Protein AF-A0A820B040-F1 (afdb_monomer)

Foldseek 3Di:
DDDDPDPQPDDPPRNVAGVLRVVLVVLLVVQDDDDDPVVQVCCVVPPPDDRSVCVSLLVLQQDVSSCVRVVNDDPGDSHHVDHDDDD

Solvent-accessible surface area (backbone atoms only — not comparable to full-atom values): 5507 Å² total; per-residue (Å²): 134,86,83,71,89,67,86,79,76,62,54,86,99,48,64,90,51,53,72,71,46,45,51,54,52,51,58,46,56,77,34,70,79,87,76,53,71,72,55,49,53,50,38,74,74,70,46,96,61,74,58,42,65,55,52,44,51,57,54,48,21,38,34,71,66,50,27,65,66,71,68,43,53,76,58,34,89,66,29,42,76,78,57,73,79,91,126

pLDDT: mean 91.06, std 12.54, range [37.94, 97.75]

Radius of gyration: 16.07 Å; Cα contacts (8 Å, |Δi|>4): 58; chains: 1; bounding box: 34×30×41 Å

Organism: NCBI:txid433720

Secondary structure (DSSP, 8-state):
---------PPTT-TTS-HHHHHHHHHHHHT-----HHHHHHHHHH-SS--HHHHHHHHHHT-HHHHHHHTPPTTSTT--SS-----

Structure (mmCIF, N/CA/C/O backbone):
data_AF-A0A820B040-F1
#
_entry.id   AF-A0A820B040-F1
#
loop_
_atom_site.group_PDB
_atom_site.id
_atom_site.type_symbol
_atom_site.label_atom_id
_atom_site.label_alt_id
_atom_site.label_comp_id
_atom_site.label_asym_id
_atom_site.label_entity_id
_atom_site.label_seq_id
_atom_site.pdbx_PDB_ins_code
_atom_site.Cartn_x
_atom_site.Cartn_y
_atom_site.Cartn_z
_atom_site.occupancy
_atom_site.B_iso_or_equiv
_atom_site.auth_seq_id
_atom_site.auth_comp_id
_atom_site.auth_asym_id
_atom_site.auth_atom_id
_atom_site.pdbx_PDB_model_num
ATOM 1 N N . MET A 1 1 ? -13.397 -19.017 12.475 1.00 43.00 1 MET A N 1
ATOM 2 C CA . MET A 1 1 ? -12.262 -18.248 13.028 1.00 43.00 1 MET A CA 1
ATOM 3 C C . MET A 1 1 ? -12.688 -17.782 14.408 1.00 43.00 1 MET A C 1
ATOM 5 O O . MET A 1 1 ? -13.713 -17.121 14.501 1.00 43.00 1 MET A O 1
ATOM 9 N N . GLN A 1 2 ? -12.034 -18.247 15.472 1.00 37.94 2 GLN A N 1
ATOM 10 C CA . GLN A 1 2 ? -12.420 -17.881 16.838 1.00 37.94 2 GLN A CA 1
ATOM 11 C C . GLN A 1 2 ? -11.968 -16.442 17.102 1.00 37.94 2 GLN A C 1
ATOM 13 O O . GLN A 1 2 ? -10.803 -16.115 16.887 1.00 37.94 2 GLN A O 1
ATOM 18 N N . ALA A 1 3 ? -12.897 -15.577 17.507 1.00 50.72 3 ALA A N 1
ATOM 19 C CA . ALA A 1 3 ? -12.573 -14.225 17.935 1.00 50.72 3 ALA A CA 1
ATOM 20 C C . ALA A 1 3 ? -11.857 -14.314 19.288 1.00 50.72 3 ALA A C 1
ATOM 22 O O . ALA A 1 3 ? -12.472 -14.640 20.303 1.00 50.72 3 ALA A O 1
ATOM 23 N N . HIS A 1 4 ? -10.547 -14.074 19.293 1.00 54.69 4 HIS A N 1
ATOM 24 C CA . HIS A 1 4 ? -9.822 -13.827 20.532 1.00 54.69 4 HIS A CA 1
ATOM 25 C C . HIS A 1 4 ? -10.277 -12.471 21.092 1.00 54.69 4 HIS A C 1
ATOM 27 O O . HIS A 1 4 ? -10.375 -11.522 20.313 1.00 54.69 4 HIS A O 1
ATOM 33 N N . PRO A 1 5 ? -10.559 -12.348 22.402 1.00 53.28 5 PRO A N 1
ATOM 34 C CA . PRO A 1 5 ? -10.847 -11.055 23.000 1.00 53.28 5 PRO A CA 1
ATOM 35 C C . PRO A 1 5 ? -9.561 -10.233 22.957 1.00 53.28 5 PRO A C 1
ATOM 37 O O . PRO A 1 5 ? -8.637 -10.458 23.739 1.00 53.28 5 PRO A O 1
ATOM 40 N N . THR A 1 6 ? -9.464 -9.330 21.990 1.00 57.81 6 THR A N 1
ATOM 41 C CA . THR A 1 6 ? -8.365 -8.383 21.906 1.00 57.81 6 THR A CA 1
ATOM 42 C C . THR A 1 6 ? -8.688 -7.224 22.835 1.00 57.81 6 THR A C 1
ATOM 44 O O . THR A 1 6 ? -9.716 -6.559 22.725 1.00 57.81 6 THR A O 1
ATOM 47 N N . ASP A 1 7 ? -7.810 -7.004 23.808 1.00 62.97 7 ASP A N 1
ATOM 48 C CA . ASP A 1 7 ? -7.688 -5.721 24.488 1.00 62.97 7 ASP A CA 1
ATOM 49 C C . ASP A 1 7 ? -7.315 -4.703 23.393 1.00 62.97 7 ASP A C 1
ATOM 51 O O . ASP A 1 7 ? -6.141 -4.551 23.053 1.00 62.97 7 ASP A O 1
ATOM 55 N N . ASP A 1 8 ? -8.330 -4.122 22.735 1.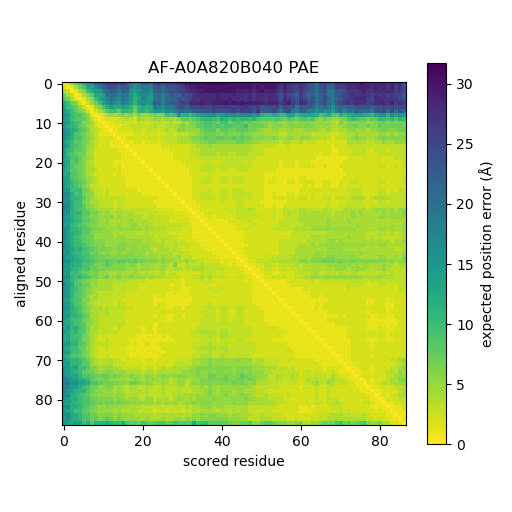00 67.62 8 ASP A N 1
ATOM 56 C CA . ASP A 1 8 ? -8.236 -3.245 21.557 1.00 67.62 8 ASP A CA 1
ATOM 57 C C . ASP A 1 8 ? -7.645 -1.878 21.935 1.00 67.62 8 ASP A C 1
ATOM 59 O O . ASP A 1 8 ? -8.235 -0.808 21.744 1.00 67.62 8 ASP A O 1
ATOM 63 N N . LYS A 1 9 ? -6.437 -1.899 22.499 1.00 80.56 9 LYS A N 1
ATOM 64 C CA . LYS A 1 9 ? -5.654 -0.710 22.804 1.00 80.56 9 LYS A CA 1
ATOM 65 C C . LYS A 1 9 ? -5.297 -0.025 21.498 1.00 80.56 9 LYS A C 1
ATOM 67 O O . LYS A 1 9 ? -4.382 -0.417 20.775 1.00 80.56 9 LYS A O 1
ATOM 72 N N . LYS A 1 10 ? -6.050 1.026 21.193 1.00 86.25 10 LYS A N 1
ATOM 73 C CA . LYS A 1 10 ? -5.797 1.871 20.034 1.00 86.25 10 LYS A CA 1
ATOM 74 C C . LYS A 1 10 ? -4.511 2.665 20.228 1.00 86.25 10 LYS A C 1
ATOM 76 O O . LYS A 1 10 ? -4.239 3.182 21.310 1.00 86.25 10 LYS A O 1
ATOM 81 N N . LEU A 1 11 ? -3.751 2.808 19.145 1.00 86.94 11 LEU A N 1
ATOM 82 C CA . LEU A 1 11 ? -2.547 3.631 19.134 1.00 86.94 11 LEU A CA 1
ATOM 83 C C . LEU A 1 11 ? -2.913 5.113 19.357 1.00 86.94 11 LEU A C 1
ATOM 85 O O . LEU A 1 11 ? -3.788 5.634 18.648 1.00 86.94 11 LEU A O 1
ATOM 89 N N . PRO A 1 12 ? -2.250 5.815 20.297 1.00 91.88 12 PRO A N 1
ATOM 90 C CA . PRO A 1 12 ? -2.430 7.253 20.475 1.00 91.88 12 PRO A CA 1
ATOM 91 C C . PRO A 1 12 ? -2.205 8.008 19.156 1.00 91.88 12 PRO A C 1
ATOM 93 O O . PRO A 1 12 ? -1.286 7.699 18.403 1.00 91.88 12 PRO A O 1
ATOM 96 N N . GLY A 1 13 ? -3.072 8.973 18.841 1.00 92.56 13 GLY A N 1
ATOM 97 C CA . GLY A 1 13 ? -3.017 9.735 17.582 1.00 92.56 13 GLY A CA 1
ATOM 98 C C . GLY A 1 13 ? -3.579 9.015 16.344 1.00 92.56 13 GLY A C 1
ATOM 99 O O . GLY A 1 13 ? -3.778 9.651 15.312 1.00 92.56 13 GLY A O 1
ATOM 100 N N . LEU A 1 14 ? -3.904 7.721 16.439 1.00 93.69 14 LEU A N 1
ATOM 101 C CA . LEU A 1 14 ? -4.480 6.918 15.349 1.00 93.69 14 LEU A CA 1
ATOM 102 C C . LEU A 1 14 ? -5.795 6.230 15.748 1.00 93.69 14 LEU A C 1
ATOM 104 O O . LEU A 1 14 ? -6.245 5.289 15.098 1.00 93.69 14 LEU A O 1
ATOM 108 N N . THR A 1 15 ? -6.455 6.737 16.789 1.00 93.44 15 THR A N 1
ATOM 109 C CA . THR A 1 15 ? -7.667 6.156 17.393 1.00 93.44 15 THR A CA 1
ATOM 110 C C . THR A 1 15 ? -8.878 6.078 16.453 1.00 93.44 15 THR A C 1
ATOM 112 O O . THR A 1 15 ? -9.827 5.333 16.725 1.00 93.44 15 THR A O 1
ATOM 115 N N . LYS A 1 16 ? -8.844 6.813 15.334 1.00 94.06 16 LYS A N 1
ATOM 116 C CA . LYS A 1 16 ? -9.868 6.780 14.280 1.00 94.06 16 LYS A CA 1
ATOM 117 C C . LYS A 1 16 ? -9.845 5.513 13.419 1.00 94.06 16 LYS A C 1
ATOM 119 O O . LYS A 1 16 ? -10.834 5.242 12.751 1.00 94.06 16 LYS A O 1
ATOM 124 N N . TYR A 1 17 ? -8.747 4.760 13.426 1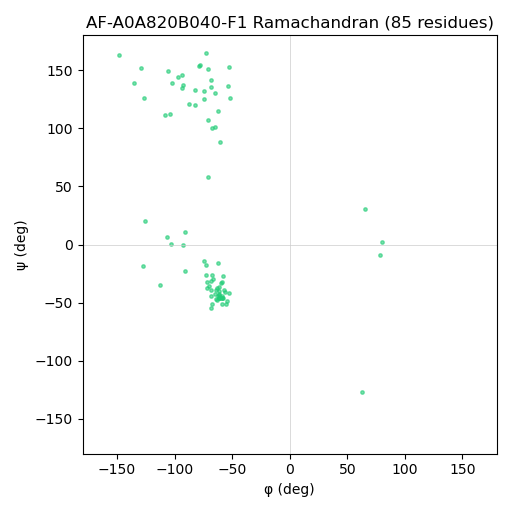.00 93.69 17 TYR A N 1
ATOM 125 C CA . TYR A 1 17 ? -8.617 3.523 12.659 1.00 93.69 17 TYR A CA 1
ATOM 126 C C . TYR A 1 17 ? -8.923 2.302 13.534 1.00 93.69 17 TYR A C 1
ATOM 128 O O . TYR A 1 17 ? -8.594 2.283 14.724 1.00 93.69 17 TYR A O 1
ATOM 136 N N . SER A 1 18 ? -9.546 1.277 12.950 1.00 93.81 18 SER A N 1
ATOM 137 C CA . SER A 1 18 ? -9.624 -0.049 13.578 1.00 93.81 18 SER A CA 1
ATOM 138 C C . SER A 1 18 ? -8.262 -0.757 13.531 1.00 93.81 18 SER A C 1
ATOM 140 O O . SER A 1 18 ? -7.382 -0.366 12.760 1.00 93.81 18 SER A O 1
ATOM 142 N N . LEU A 1 19 ? -8.073 -1.819 14.323 1.00 92.69 19 LEU A N 1
ATOM 143 C CA . LEU A 1 19 ? -6.856 -2.640 14.239 1.00 92.69 19 LEU A CA 1
ATOM 144 C C . LEU A 1 19 ? -6.691 -3.287 12.855 1.00 92.69 19 LEU A C 1
ATOM 146 O O . LEU A 1 19 ? -5.580 -3.345 12.334 1.00 92.69 19 LEU A O 1
ATOM 150 N N . GLU A 1 20 ? -7.791 -3.696 12.217 1.00 95.19 20 GLU A N 1
ATOM 151 C CA . GLU A 1 20 ? -7.766 -4.241 10.854 1.00 95.19 20 GLU A CA 1
ATOM 152 C C . GLU A 1 20 ? -7.322 -3.185 9.832 1.00 95.19 20 GLU A C 1
ATOM 154 O O . GLU A 1 20 ? -6.488 -3.458 8.971 1.00 95.19 20 GLU A O 1
ATOM 159 N N . GLN A 1 21 ? -7.812 -1.947 9.954 1.00 95.69 21 GLN A N 1
ATOM 160 C CA . GLN A 1 21 ? -7.333 -0.837 9.124 1.00 95.69 21 GLN A CA 1
ATOM 161 C C . GLN A 1 21 ? -5.854 -0.550 9.403 1.00 95.69 21 GLN A C 1
ATOM 163 O O . GLN A 1 21 ? -5.087 -0.300 8.473 1.00 95.69 21 GLN A O 1
ATOM 168 N N . MET A 1 22 ? -5.432 -0.634 10.668 1.00 95.38 22 MET A N 1
ATOM 169 C CA . MET A 1 22 ? -4.042 -0.425 11.069 1.00 95.38 22 MET A CA 1
ATOM 170 C C . MET A 1 22 ? -3.094 -1.457 10.455 1.00 95.38 22 MET A C 1
ATOM 172 O O . MET A 1 22 ? -1.993 -1.096 10.046 1.00 95.38 22 MET A O 1
ATOM 176 N N . PHE A 1 23 ? -3.523 -2.716 10.338 1.00 95.62 23 PHE A N 1
ATOM 177 C CA . PHE A 1 23 ? -2.756 -3.761 9.661 1.00 95.62 23 PHE A CA 1
ATOM 178 C C . PHE A 1 23 ? -2.399 -3.348 8.228 1.00 95.62 23 PHE A C 1
ATOM 180 O O . PHE A 1 23 ? -1.224 -3.344 7.855 1.00 95.62 23 PHE A O 1
ATOM 187 N N . PHE A 1 24 ? -3.391 -2.919 7.444 1.00 97.38 24 PHE A N 1
ATOM 188 C CA . PHE A 1 24 ? -3.164 -2.501 6.060 1.00 97.38 24 PHE A CA 1
ATOM 189 C C . PHE A 1 24 ? -2.395 -1.183 5.948 1.00 97.38 24 PHE A C 1
ATOM 191 O O . PHE A 1 24 ? -1.560 -1.044 5.055 1.00 97.38 24 PHE A O 1
ATOM 198 N N . LEU A 1 25 ? -2.618 -0.232 6.862 1.00 96.62 25 LEU A N 1
ATOM 199 C CA . LEU A 1 25 ? -1.825 0.999 6.922 1.00 96.62 25 LEU A CA 1
ATOM 200 C C . LEU A 1 25 ? -0.349 0.695 7.196 1.00 96.62 25 LEU A C 1
ATOM 202 O O . LEU A 1 25 ? 0.527 1.261 6.542 1.00 96.62 25 LEU A O 1
ATOM 206 N N . ASN A 1 26 ? -0.060 -0.222 8.121 1.00 96.94 26 ASN A N 1
ATOM 207 C CA . ASN A 1 26 ? 1.308 -0.640 8.407 1.00 96.94 26 ASN A CA 1
ATOM 208 C C . ASN A 1 26 ? 1.926 -1.418 7.235 1.00 96.94 26 ASN A C 1
ATOM 210 O O . ASN A 1 26 ? 3.086 -1.189 6.897 1.00 96.94 26 ASN A O 1
ATOM 214 N N . TYR A 1 27 ? 1.148 -2.280 6.573 1.00 97.69 27 TYR A N 1
ATOM 215 C CA . TYR A 1 27 ? 1.576 -2.955 5.347 1.00 97.69 27 TYR A CA 1
ATOM 216 C C . TYR A 1 27 ? 1.961 -1.949 4.254 1.00 97.69 27 TYR A C 1
ATOM 218 O O . TYR A 1 27 ? 3.036 -2.065 3.674 1.00 97.69 27 TYR A O 1
ATOM 226 N N . GLY A 1 28 ? 1.142 -0.918 4.022 1.00 97.62 28 GLY A N 1
ATOM 227 C CA . GLY A 1 28 ? 1.473 0.165 3.095 1.00 97.62 28 GLY A CA 1
ATOM 228 C C . GLY A 1 28 ? 2.736 0.927 3.509 1.00 97.62 28 GLY A C 1
ATOM 229 O O . GLY A 1 28 ? 3.635 1.129 2.694 1.00 97.62 28 GLY A O 1
ATOM 230 N N . ARG A 1 29 ? 2.844 1.280 4.798 1.00 97.06 29 ARG A N 1
ATOM 231 C CA . ARG A 1 29 ? 3.994 2.000 5.368 1.00 97.06 29 ARG A CA 1
ATOM 232 C C . ARG A 1 29 ? 5.320 1.269 5.153 1.00 97.06 29 ARG A C 1
ATOM 234 O O . ARG A 1 29 ? 6.323 1.922 4.879 1.00 97.06 29 ARG A O 1
ATOM 241 N N . MET A 1 30 ? 5.336 -0.059 5.273 1.00 97.75 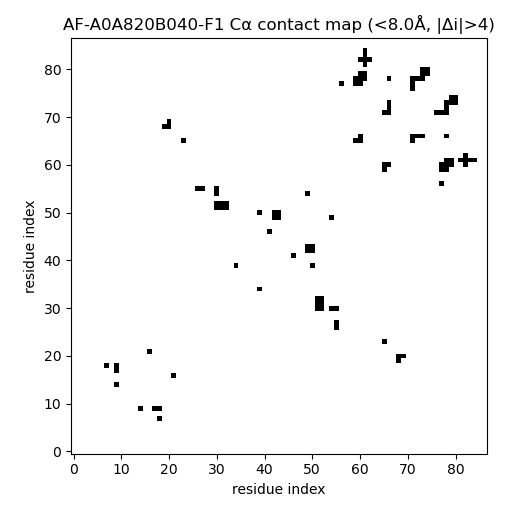30 MET A N 1
ATOM 242 C CA . MET A 1 30 ? 6.535 -0.885 5.067 1.00 97.75 30 MET A CA 1
ATOM 243 C C . MET A 1 30 ? 7.152 -0.717 3.671 1.00 97.75 30 MET A C 1
ATOM 245 O O . MET A 1 30 ? 8.356 -0.898 3.512 1.00 97.75 30 MET A O 1
ATOM 249 N N . TRP A 1 31 ? 6.344 -0.355 2.672 1.00 97.50 31 TRP A N 1
ATOM 250 C CA . TRP A 1 31 ? 6.765 -0.207 1.278 1.00 97.50 31 TRP A CA 1
ATOM 251 C C . TRP A 1 31 ? 6.862 1.249 0.813 1.00 97.50 31 TRP A C 1
ATOM 253 O O . TRP A 1 31 ? 7.088 1.490 -0.374 1.00 97.50 31 TRP A O 1
ATOM 263 N N . CYS A 1 32 ? 6.704 2.226 1.713 1.00 97.25 32 CYS A N 1
ATOM 264 C CA . CYS A 1 32 ? 6.863 3.635 1.371 1.00 97.25 32 CYS A CA 1
ATOM 265 C C . CYS A 1 32 ? 8.294 3.919 0.897 1.00 97.25 32 CYS A C 1
ATOM 267 O O . CYS A 1 32 ? 9.249 3.840 1.669 1.00 97.25 32 CYS A O 1
ATOM 269 N N . SER A 1 33 ? 8.438 4.299 -0.370 1.00 94.75 33 SER A N 1
ATOM 270 C CA . SER A 1 33 ? 9.713 4.691 -0.963 1.00 94.75 33 SER A CA 1
ATOM 271 C C . SER A 1 33 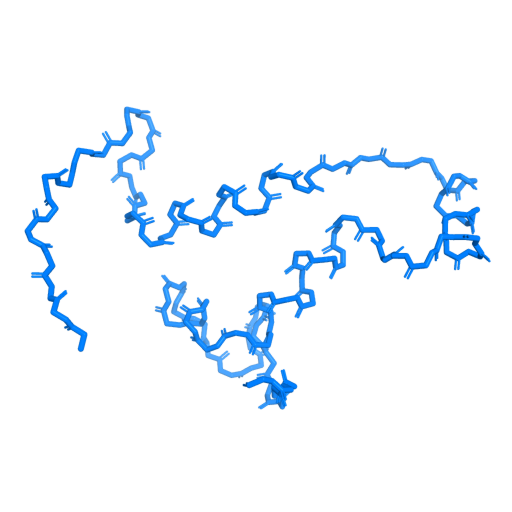? 9.511 5.755 -2.043 1.00 94.75 33 SER A C 1
ATOM 273 O O . SER A 1 33 ? 8.401 5.980 -2.524 1.00 94.75 33 SER A O 1
ATOM 275 N N . LYS A 1 34 ? 10.596 6.444 -2.404 1.00 95.50 34 LYS A N 1
ATOM 276 C CA . LYS A 1 34 ? 10.640 7.386 -3.525 1.00 95.50 34 LYS A CA 1
ATOM 277 C C . LYS A 1 34 ? 11.906 7.131 -4.325 1.00 95.50 34 LYS A C 1
ATOM 279 O O . LYS A 1 34 ? 12.964 6.880 -3.752 1.00 95.50 34 LYS A O 1
ATOM 284 N N . MET A 1 35 ? 11.786 7.184 -5.643 1.00 95.06 35 MET A N 1
ATOM 285 C CA . MET A 1 35 ? 12.845 6.820 -6.579 1.00 95.06 35 MET A CA 1
ATOM 286 C C . MET A 1 35 ? 13.018 7.947 -7.596 1.00 95.06 35 MET A C 1
ATOM 288 O O . MET A 1 35 ? 12.074 8.687 -7.868 1.00 95.06 35 MET A O 1
ATOM 292 N N . THR A 1 36 ? 14.225 8.099 -8.136 1.00 97.50 36 THR A N 1
ATOM 293 C CA . THR A 1 36 ? 14.445 8.931 -9.326 1.00 97.50 36 THR A CA 1
ATOM 294 C C . THR A 1 36 ? 14.030 8.153 -10.569 1.00 97.50 36 THR A C 1
ATOM 296 O O . THR A 1 36 ? 14.128 6.925 -10.572 1.00 97.50 36 THR A O 1
ATOM 299 N N . ASP A 1 37 ? 13.649 8.840 -11.646 1.00 96.88 37 ASP A N 1
ATOM 300 C CA . ASP A 1 37 ? 13.221 8.185 -12.893 1.00 96.88 37 ASP A CA 1
ATOM 301 C C . ASP A 1 37 ? 14.287 7.225 -13.434 1.00 96.88 37 ASP A C 1
ATOM 303 O O . ASP A 1 37 ? 13.989 6.096 -13.813 1.00 96.88 37 ASP A O 1
ATOM 307 N N . LYS A 1 38 ? 15.566 7.623 -13.370 1.00 97.12 38 LYS A N 1
ATOM 308 C CA . LYS A 1 38 ? 16.692 6.760 -13.755 1.00 97.12 38 LYS A CA 1
ATOM 309 C C . LYS A 1 38 ? 16.730 5.467 -12.936 1.00 97.12 38 LYS A C 1
ATOM 311 O O . LYS A 1 38 ? 16.957 4.395 -13.490 1.00 97.12 38 LYS A O 1
ATOM 316 N N . TYR A 1 39 ? 16.538 5.560 -11.619 1.00 95.94 39 TYR A N 1
ATOM 317 C CA . TYR A 1 39 ? 16.548 4.382 -10.754 1.00 95.94 39 TYR A CA 1
ATOM 318 C C . TYR A 1 39 ? 15.298 3.519 -10.956 1.00 95.94 39 TYR A C 1
ATOM 320 O O . TYR A 1 39 ? 15.408 2.297 -10.982 1.00 95.94 39 TYR A O 1
ATOM 328 N N . ALA A 1 40 ? 14.135 4.138 -11.174 1.00 95.19 40 ALA A N 1
ATOM 329 C CA . ALA A 1 40 ? 12.904 3.432 -11.507 1.00 95.19 40 ALA A CA 1
ATOM 330 C C . ALA A 1 40 ? 13.062 2.607 -12.796 1.00 95.19 40 ALA A C 1
ATOM 332 O O . ALA A 1 40 ? 12.745 1.421 -12.791 1.00 95.19 40 ALA A O 1
ATOM 333 N N . THR A 1 41 ? 13.647 3.182 -13.854 1.00 95.62 41 THR A N 1
ATOM 334 C CA . THR A 1 41 ? 13.954 2.455 -15.099 1.00 95.62 41 THR A CA 1
ATOM 335 C C . THR A 1 41 ? 14.877 1.265 -14.852 1.00 95.62 41 THR A C 1
ATOM 337 O O . THR A 1 41 ? 14.601 0.167 -15.327 1.00 95.62 41 THR A O 1
ATOM 340 N N . ASN A 1 42 ? 15.945 1.446 -14.070 1.00 96.00 42 ASN A N 1
ATOM 341 C CA . ASN A 1 42 ? 16.867 0.352 -13.758 1.00 96.00 42 ASN A CA 1
ATOM 342 C C . ASN A 1 42 ? 16.179 -0.794 -13.005 1.00 96.00 42 ASN A C 1
ATOM 344 O O . ASN A 1 42 ? 16.445 -1.957 -13.288 1.00 96.00 42 ASN A O 1
ATOM 348 N N . ILE A 1 43 ? 15.289 -0.472 -12.064 1.00 95.12 43 ILE A N 1
ATOM 349 C CA . ILE A 1 43 ? 14.552 -1.473 -11.287 1.00 95.12 43 ILE A CA 1
ATOM 350 C C . ILE A 1 43 ? 13.556 -2.221 -12.167 1.00 95.12 43 ILE A C 1
ATOM 352 O O . ILE A 1 43 ? 13.524 -3.444 -12.124 1.00 95.12 43 ILE A O 1
ATOM 356 N N . VAL A 1 44 ? 12.809 -1.518 -13.023 1.00 93.88 44 VAL A N 1
ATOM 357 C CA . VAL A 1 44 ? 11.866 -2.154 -13.958 1.00 93.88 44 VAL A CA 1
ATOM 358 C C . VAL A 1 44 ? 12.569 -3.127 -14.912 1.00 93.88 44 VAL A C 1
ATOM 360 O O . VAL A 1 44 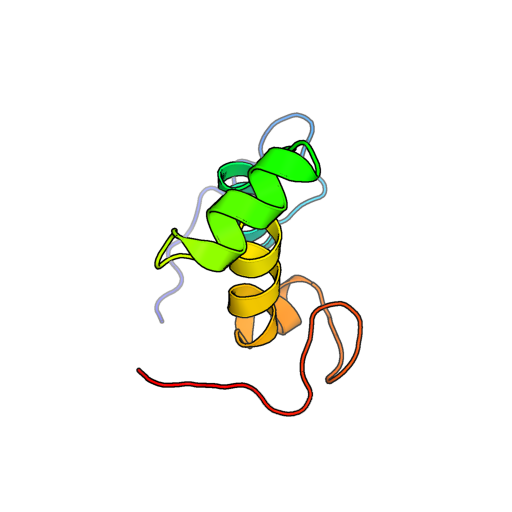? 11.978 -4.132 -15.292 1.00 93.88 44 VAL A O 1
ATOM 363 N N . LEU A 1 45 ? 13.817 -2.845 -15.296 1.00 95.38 45 LEU A N 1
ATOM 364 C CA . LEU A 1 45 ? 14.572 -3.678 -16.237 1.00 95.38 45 LEU A CA 1
ATOM 365 C C . LEU A 1 45 ? 15.418 -4.777 -15.575 1.00 95.38 45 LEU A C 1
ATOM 367 O O . LEU A 1 45 ? 15.780 -5.734 -16.255 1.00 95.38 45 LEU A O 1
ATOM 371 N N . GLY A 1 46 ? 15.783 -4.629 -14.299 1.00 96.38 46 GLY A N 1
ATOM 372 C CA . GLY A 1 46 ? 16.796 -5.473 -13.655 1.00 96.38 46 GLY A CA 1
ATOM 373 C C . GLY A 1 46 ? 16.385 -6.143 -12.346 1.00 96.38 46 GLY A C 1
ATOM 374 O O . GLY A 1 46 ? 17.035 -7.108 -11.947 1.00 96.38 46 GLY A O 1
ATOM 375 N N . ASP A 1 47 ? 15.340 -5.668 -11.665 1.00 94.62 47 ASP A N 1
ATOM 376 C CA . ASP A 1 47 ? 14.839 -6.298 -10.442 1.00 94.62 47 ASP A CA 1
ATOM 377 C C . ASP A 1 47 ? 13.729 -7.299 -10.787 1.00 94.62 47 ASP A C 1
ATOM 379 O O . ASP A 1 47 ? 12.846 -7.036 -11.601 1.00 94.62 47 ASP A O 1
ATOM 383 N N . THR A 1 48 ? 13.759 -8.463 -10.143 1.00 96.06 48 THR A N 1
ATOM 384 C CA . THR A 1 48 ? 12.694 -9.471 -10.275 1.00 96.06 48 THR A CA 1
ATOM 385 C C . THR A 1 48 ? 11.429 -9.076 -9.519 1.00 96.06 48 THR A C 1
ATOM 387 O O . THR A 1 48 ? 10.363 -9.652 -9.734 1.00 96.06 48 THR A O 1
ATOM 390 N N . HIS A 1 49 ? 11.529 -8.083 -8.639 1.00 94.31 49 HIS A N 1
ATOM 391 C CA . HIS A 1 49 ? 10.419 -7.579 -7.869 1.00 94.31 49 HIS A CA 1
ATOM 392 C C . HIS A 1 49 ? 9.927 -6.228 -8.373 1.00 94.31 49 HIS A C 1
ATOM 394 O O . HIS A 1 49 ? 10.681 -5.348 -8.778 1.00 94.31 49 HIS A O 1
ATOM 400 N N . LEU A 1 50 ? 8.629 -6.014 -8.190 1.00 91.81 50 LEU A N 1
ATOM 401 C CA . LEU A 1 50 ? 7.997 -4.736 -8.468 1.00 91.81 50 LEU A CA 1
ATOM 402 C C . LEU A 1 50 ? 8.410 -3.656 -7.444 1.00 91.81 50 LEU A C 1
ATOM 404 O O . LEU A 1 50 ? 8.646 -3.979 -6.268 1.00 91.81 50 LEU A O 1
ATOM 408 N N . PRO A 1 51 ? 8.418 -2.370 -7.848 1.00 95.19 51 PRO A N 1
ATOM 409 C CA . PRO A 1 51 ? 8.532 -1.240 -6.929 1.00 95.19 51 PRO A CA 1
ATOM 410 C C . PRO A 1 51 ? 7.495 -1.285 -5.797 1.00 95.19 51 PRO A C 1
ATOM 412 O O . PRO A 1 51 ? 6.398 -1.826 -5.959 1.00 95.19 51 PRO A O 1
ATOM 415 N N . GLY A 1 52 ? 7.833 -0.682 -4.651 1.00 95.56 52 GLY A N 1
ATOM 416 C CA . GLY A 1 52 ? 7.032 -0.748 -3.420 1.00 95.56 52 GLY A CA 1
ATOM 417 C C . GLY A 1 52 ? 5.566 -0.342 -3.599 1.00 95.56 52 GLY A C 1
ATOM 418 O O . GLY A 1 52 ? 4.676 -1.044 -3.124 1.00 95.56 52 GLY A O 1
ATOM 419 N N . GLU A 1 53 ? 5.301 0.721 -4.361 1.00 95.62 53 GLU A N 1
ATOM 420 C CA . GLU A 1 53 ? 3.942 1.169 -4.691 1.00 95.62 53 GLU A CA 1
ATOM 421 C C . GLU A 1 53 ? 3.101 0.051 -5.331 1.00 95.62 53 GLU A C 1
ATOM 423 O O . GLU A 1 53 ? 1.995 -0.244 -4.876 1.00 95.62 53 GLU A O 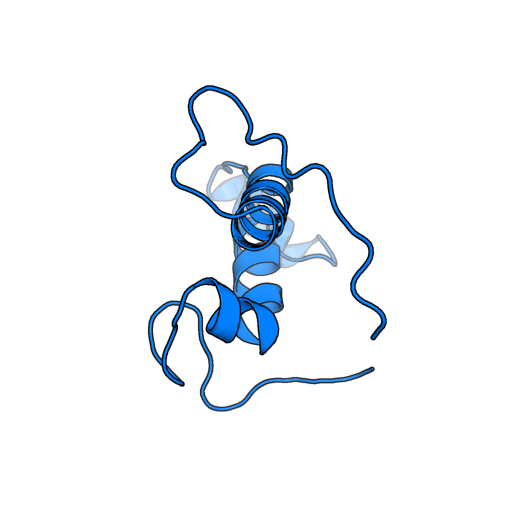1
ATOM 428 N N . PHE A 1 54 ? 3.647 -0.644 -6.331 1.00 95.94 54 PHE A N 1
ATOM 429 C CA . PHE A 1 54 ? 2.943 -1.725 -7.021 1.00 95.94 54 PHE A CA 1
ATOM 430 C C . PHE A 1 54 ? 2.820 -2.992 -6.173 1.00 95.94 54 PHE A C 1
ATOM 432 O O . PHE A 1 54 ? 1.850 -3.731 -6.343 1.00 95.94 54 PHE A O 1
ATOM 439 N N . ARG A 1 55 ? 3.737 -3.229 -5.223 1.00 96.50 55 ARG A N 1
ATOM 440 C CA . ARG A 1 55 ? 3.571 -4.304 -4.228 1.00 96.50 55 ARG A CA 1
ATOM 441 C C . ARG A 1 55 ? 2.337 -4.055 -3.363 1.00 96.50 55 ARG A C 1
ATOM 443 O O . ARG A 1 55 ? 1.543 -4.975 -3.166 1.00 96.50 55 ARG A O 1
ATOM 450 N N . VAL A 1 56 ? 2.144 -2.816 -2.905 1.00 97.50 56 VAL A N 1
ATOM 451 C CA . VAL A 1 56 ? 0.986 -2.435 -2.084 1.00 97.50 56 VAL A CA 1
ATOM 452 C C . VAL A 1 56 ? -0.298 -2.488 -2.902 1.00 97.50 56 VAL A C 1
ATOM 454 O O . VAL A 1 56 ? -1.234 -3.194 -2.517 1.00 97.50 56 VAL A O 1
ATOM 457 N N . LEU A 1 57 ? -0.335 -1.785 -4.038 1.00 96.81 57 LEU A N 1
ATOM 458 C CA . LEU A 1 57 ? -1.530 -1.685 -4.874 1.00 96.81 57 LEU A CA 1
ATOM 459 C C . LEU A 1 57 ? -1.940 -3.053 -5.428 1.00 96.81 57 LEU A C 1
ATOM 461 O O . LEU A 1 57 ? -3.096 -3.449 -5.293 1.00 96.81 57 LEU A O 1
ATOM 465 N N . GLY A 1 58 ? -0.993 -3.809 -5.988 1.00 96.31 58 GLY A N 1
ATOM 466 C CA . GLY A 1 58 ? -1.239 -5.129 -6.564 1.00 96.31 58 GLY A CA 1
ATOM 467 C C . GLY A 1 58 ? -1.811 -6.110 -5.546 1.00 96.31 58 GLY A C 1
ATOM 468 O O . GLY A 1 58 ? -2.864 -6.696 -5.793 1.00 96.31 58 GLY A O 1
ATOM 469 N N . SER A 1 59 ? -1.175 -6.237 -4.380 1.00 96.00 59 SER A N 1
ATOM 470 C CA . SER A 1 59 ? -1.599 -7.203 -3.360 1.00 96.00 59 SER A CA 1
ATOM 471 C C . SER A 1 59 ? -2.955 -6.836 -2.760 1.00 96.00 59 SER A C 1
ATOM 473 O O . SER A 1 59 ? -3.872 -7.653 -2.764 1.00 96.00 59 SER A O 1
ATOM 475 N N . THR A 1 60 ? -3.125 -5.589 -2.302 1.00 96.88 60 THR A N 1
ATOM 476 C CA . THR A 1 60 ? -4.381 -5.170 -1.651 1.00 96.88 60 THR A CA 1
ATOM 477 C C . THR A 1 60 ? -5.560 -5.153 -2.620 1.00 96.88 60 THR A C 1
ATOM 479 O O . THR A 1 60 ? -6.672 -5.489 -2.224 1.00 96.88 60 THR A O 1
ATOM 482 N N . SER A 1 61 ? -5.327 -4.893 -3.912 1.00 96.81 61 SER A N 1
ATOM 483 C CA . SER A 1 61 ? -6.403 -4.908 -4.909 1.00 96.81 61 SER A CA 1
ATOM 484 C C . SER A 1 61 ? -7.012 -6.278 -5.186 1.00 96.81 61 SER A C 1
ATOM 486 O O . SER A 1 61 ? -8.193 -6.389 -5.540 1.00 96.81 61 SER A O 1
ATOM 488 N N . ASN A 1 62 ? -6.2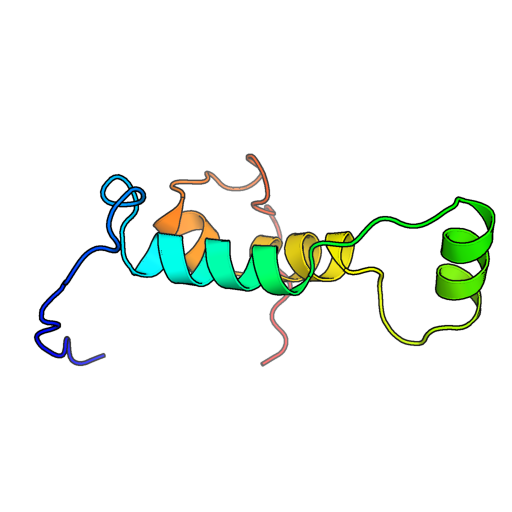29 -7.331 -4.960 1.00 96.94 62 ASN A N 1
ATOM 489 C CA . ASN A 1 62 ? -6.650 -8.717 -5.104 1.00 96.94 62 ASN A CA 1
ATOM 490 C C . ASN A 1 62 ? -7.170 -9.326 -3.795 1.00 96.94 62 ASN A C 1
ATOM 492 O O . ASN A 1 62 ? -7.605 -10.471 -3.808 1.00 96.94 62 ASN A O 1
ATOM 496 N N . PHE A 1 63 ? -7.177 -8.579 -2.686 1.00 96.50 63 PHE A N 1
ATOM 497 C CA . PHE A 1 63 ? -7.503 -9.119 -1.368 1.00 96.50 63 PHE A CA 1
ATOM 498 C C . PHE A 1 63 ? -8.919 -8.706 -0.924 1.00 96.50 63 PHE A C 1
ATOM 500 O O . PHE A 1 63 ? -9.163 -7.515 -0.720 1.00 96.50 63 PHE A O 1
ATOM 507 N N . PRO A 1 64 ? -9.892 -9.631 -0.817 1.00 95.19 64 PRO A N 1
ATOM 508 C CA . PRO A 1 64 ? -11.272 -9.300 -0.432 1.00 95.19 64 PRO A CA 1
ATOM 509 C C . PRO A 1 64 ? -11.394 -8.622 0.940 1.00 95.19 64 PRO A C 1
ATOM 511 O O . PRO A 1 64 ? -12.256 -7.771 1.155 1.00 95.19 64 PRO A O 1
ATOM 514 N N . GLU A 1 65 ? -10.512 -8.957 1.875 1.00 96.06 65 GLU A N 1
ATOM 515 C CA . GLU A 1 65 ? -10.508 -8.409 3.226 1.00 96.06 65 GLU A CA 1
ATOM 516 C C . GLU A 1 65 ? -10.120 -6.932 3.231 1.00 96.06 65 GLU A C 1
ATOM 518 O O . GLU A 1 65 ? -10.636 -6.181 4.056 1.00 96.06 65 GLU A O 1
ATOM 523 N N . PHE A 1 66 ? -9.276 -6.489 2.292 1.00 96.88 66 PHE A N 1
ATOM 524 C CA . PHE A 1 66 ? -8.989 -5.065 2.122 1.00 96.88 66 PHE A CA 1
ATOM 525 C C . PHE A 1 66 ? -10.270 -4.299 1.767 1.00 96.88 66 PHE A C 1
ATOM 527 O O . PHE A 1 66 ? -10.584 -3.289 2.399 1.00 96.88 66 PHE A O 1
ATOM 534 N N . ASP A 1 67 ? -11.059 -4.828 0.828 1.00 96.44 67 ASP A N 1
ATOM 535 C CA . ASP A 1 67 ? -12.324 -4.214 0.418 1.00 96.44 67 ASP A CA 1
ATOM 536 C C . ASP A 1 67 ? -13.310 -4.143 1.588 1.00 96.44 67 ASP A C 1
ATOM 538 O O . ASP A 1 67 ? -13.927 -3.101 1.808 1.00 96.44 67 ASP A O 1
ATOM 542 N N . ARG A 1 68 ? -13.413 -5.211 2.392 1.00 96.94 68 ARG A N 1
ATOM 543 C CA . ARG A 1 68 ? -14.256 -5.225 3.599 1.00 96.94 68 ARG A CA 1
ATOM 544 C C . ARG A 1 68 ? -13.816 -4.168 4.613 1.00 96.94 68 ARG A C 1
ATOM 546 O O . ARG A 1 68 ? -14.657 -3.462 5.162 1.00 96.94 68 ARG A O 1
ATOM 553 N N . VAL A 1 69 ? -12.515 -4.072 4.879 1.00 97.06 69 VAL A N 1
ATOM 554 C CA . VAL A 1 69 ? -11.957 -3.217 5.938 1.00 97.06 69 VAL A CA 1
ATOM 555 C C . VAL A 1 69 ? -12.032 -1.726 5.593 1.00 97.06 69 VAL A C 1
ATOM 557 O O . VAL A 1 69 ? -12.218 -0.892 6.485 1.00 97.06 69 VAL A O 1
ATOM 560 N N . PHE A 1 70 ? -11.930 -1.378 4.308 1.00 95.81 70 PHE A N 1
ATOM 561 C CA . PHE A 1 70 ? -12.038 0.006 3.829 1.00 95.81 70 PHE A CA 1
ATOM 562 C C . PHE A 1 70 ? -13.387 0.341 3.178 1.00 95.81 70 PHE A C 1
ATOM 564 O O . PHE A 1 70 ? -13.591 1.477 2.754 1.00 95.81 70 PHE A O 1
ATOM 571 N N . GLY A 1 71 ? -14.320 -0.612 3.116 1.00 95.50 71 GLY A N 1
ATOM 572 C CA . GLY A 1 71 ? -15.644 -0.416 2.524 1.00 95.50 71 GLY A CA 1
ATOM 573 C C . GLY A 1 71 ? -15.607 -0.151 1.015 1.00 95.50 71 GLY A C 1
ATOM 574 O O . GLY A 1 71 ? -16.454 0.583 0.501 1.00 95.50 71 GLY A O 1
ATOM 575 N N . CYS A 1 72 ? -14.621 -0.697 0.299 1.00 95.94 72 CYS A N 1
ATOM 576 C CA . CYS A 1 72 ? -14.504 -0.521 -1.146 1.00 95.94 72 CYS A CA 1
ATOM 577 C C . CYS A 1 72 ? -15.547 -1.373 -1.880 1.00 95.94 72 CYS A C 1
ATOM 579 O O . CYS A 1 72 ? -15.681 -2.569 -1.626 1.00 95.94 72 CYS A O 1
ATOM 581 N N . LYS A 1 73 ? -16.267 -0.769 -2.831 1.00 94.75 73 LYS A N 1
ATOM 582 C CA . LYS A 1 73 ? -17.101 -1.519 -3.780 1.00 94.75 73 LYS A CA 1
ATOM 583 C C . LYS A 1 73 ? -16.223 -2.136 -4.879 1.00 94.75 73 LYS A C 1
ATOM 585 O O . LYS A 1 73 ? -15.176 -1.563 -5.186 1.00 94.75 73 LYS A O 1
ATOM 590 N N . PRO A 1 74 ? -16.645 -3.241 -5.520 1.00 92.06 74 PRO A N 1
ATOM 591 C CA . PRO A 1 74 ? -15.911 -3.815 -6.645 1.00 92.06 74 PRO A CA 1
ATOM 592 C C . PRO A 1 74 ? -15.616 -2.771 -7.730 1.00 92.06 74 PRO A C 1
ATOM 594 O O . PRO A 1 74 ? -16.525 -2.088 -8.202 1.00 92.06 74 PRO A O 1
ATOM 597 N N . GLY A 1 75 ? -14.342 -2.636 -8.108 1.00 91.06 75 GLY A N 1
ATOM 598 C CA . GLY A 1 75 ? -13.888 -1.653 -9.101 1.00 91.06 75 GLY A CA 1
ATOM 599 C C . GLY A 1 75 ? -13.719 -0.222 -8.573 1.00 91.06 75 GLY A C 1
ATOM 600 O O . GLY A 1 75 ? -13.392 0.671 -9.352 1.00 91.06 75 GLY A O 1
ATOM 601 N N . GLN A 1 76 ? -13.939 0.022 -7.277 1.00 93.50 76 GLN A N 1
ATOM 602 C CA . GLN A 1 76 ? -13.765 1.330 -6.649 1.00 93.50 76 GLN A CA 1
ATOM 603 C C . GLN A 1 76 ? -12.452 1.405 -5.863 1.00 93.50 76 GLN A C 1
ATOM 605 O O . GLN A 1 76 ? -12.107 0.502 -5.099 1.00 93.50 76 GLN A O 1
ATOM 610 N N . GLY A 1 77 ? -11.761 2.543 -5.967 1.00 89.44 77 GLY A N 1
ATOM 611 C CA . GLY A 1 77 ? -10.520 2.772 -5.234 1.00 89.44 77 GLY A CA 1
ATOM 612 C C . GLY A 1 77 ? -9.464 1.762 -5.665 1.00 89.44 77 GLY A C 1
ATOM 613 O O . GLY A 1 77 ? -9.213 1.611 -6.856 1.00 89.44 77 GLY A O 1
ATOM 614 N N . ASN A 1 78 ? -8.876 1.052 -4.702 1.00 93.31 78 ASN A N 1
ATOM 615 C CA . ASN A 1 78 ? -7.941 -0.021 -5.016 1.00 93.31 78 ASN A CA 1
ATOM 616 C C . ASN A 1 78 ? -8.614 -1.400 -5.151 1.00 93.31 78 ASN A C 1
ATOM 618 O O . ASN A 1 78 ? -7.905 -2.385 -5.227 1.00 93.31 78 ASN A O 1
ATOM 622 N N . SER A 1 79 ? -9.945 -1.521 -5.1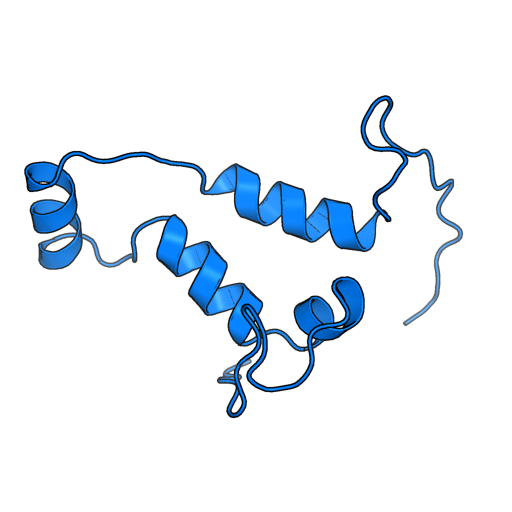94 1.00 95.94 79 SER A N 1
ATOM 623 C CA . SER A 1 79 ? -10.617 -2.812 -5.421 1.00 95.94 79 SER A CA 1
ATOM 624 C C . SER A 1 79 ? -10.679 -3.162 -6.913 1.00 95.94 79 SER A C 1
ATOM 626 O O . SER A 1 79 ? -11.094 -2.343 -7.735 1.00 95.94 79 SER A O 1
ATOM 628 N N . ARG A 1 80 ? -10.329 -4.402 -7.284 1.00 93.62 80 ARG A N 1
ATOM 629 C CA . ARG A 1 80 ? -10.525 -4.937 -8.646 1.00 93.62 80 ARG A CA 1
ATOM 630 C C . ARG A 1 80 ? -11.847 -5.686 -8.779 1.00 93.62 80 ARG A C 1
ATOM 632 O O . ARG A 1 80 ? -12.251 -6.399 -7.867 1.00 93.62 80 ARG A O 1
ATOM 639 N N . LEU A 1 81 ? -12.458 -5.590 -9.965 1.00 94.56 81 LEU A N 1
ATOM 640 C CA . LEU A 1 81 ? -13.608 -6.421 -10.351 1.00 94.56 81 LEU A CA 1
ATOM 641 C C . LEU A 1 81 ? -13.226 -7.905 -10.426 1.00 94.56 81 LEU A C 1
ATOM 643 O O . LEU A 1 81 ? -13.911 -8.750 -9.865 1.00 94.56 81 LEU A O 1
ATOM 647 N N . ASN A 1 82 ? -12.099 -8.197 -11.080 1.00 95.12 82 ASN A N 1
ATOM 648 C CA . ASN A 1 82 ? -11.546 -9.541 -11.201 1.00 95.12 82 ASN A CA 1
ATOM 649 C C . ASN A 1 82 ? -10.297 -9.635 -10.321 1.00 95.12 82 ASN A C 1
ATOM 651 O O . ASN A 1 82 ? -9.294 -8.975 -10.608 1.00 95.12 82 ASN A O 1
ATOM 655 N N . LYS A 1 83 ? -10.375 -10.419 -9.243 1.00 94.56 83 LYS A N 1
ATOM 656 C CA . LYS A 1 83 ? -9.268 -10.639 -8.305 1.00 94.56 83 LYS A CA 1
ATOM 657 C C . LYS A 1 83 ? -8.484 -11.889 -8.698 1.00 94.56 83 LYS A C 1
ATOM 659 O O . LYS A 1 83 ? -9.072 -12.930 -8.977 1.00 94.56 83 LYS A O 1
ATOM 664 N N . CYS A 1 84 ? -7.161 -11.787 -8.697 1.00 95.62 84 CYS A N 1
ATOM 665 C CA . CYS A 1 84 ? -6.262 -12.916 -8.912 1.00 95.62 84 CYS A CA 1
ATOM 666 C C . CYS A 1 84 ? -5.981 -13.614 -7.574 1.00 95.62 84 CYS A C 1
ATOM 668 O O . CYS A 1 84 ? -5.442 -12.985 -6.665 1.00 95.62 84 CYS A O 1
ATOM 670 N N . ILE A 1 85 ? -6.308 -14.904 -7.467 1.00 93.25 85 ILE A N 1
ATOM 671 C CA . ILE A 1 85 ? -6.047 -15.740 -6.286 1.00 93.25 85 ILE A CA 1
ATOM 67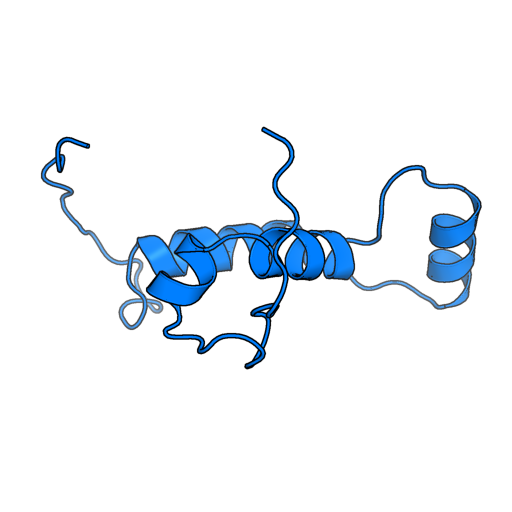2 C C . ILE A 1 85 ? -5.296 -16.983 -6.761 1.00 93.25 85 ILE A C 1
ATOM 674 O O . ILE A 1 85 ? -5.732 -17.641 -7.703 1.00 93.25 85 ILE A O 1
ATOM 678 N N . VAL A 1 86 ? -4.145 -17.256 -6.150 1.00 94.00 86 VAL A N 1
ATOM 679 C CA . VAL A 1 86 ? -3.260 -18.372 -6.534 1.00 94.00 86 VAL A CA 1
ATOM 680 C C . VAL A 1 86 ? -3.202 -19.450 -5.454 1.00 94.00 86 VAL A C 1
ATOM 682 O O . VAL A 1 86 ? -3.089 -20.626 -5.788 1.00 94.00 86 VAL A O 1
ATOM 685 N N . TRP A 1 87 ? -3.268 -19.043 -4.186 1.00 90.25 87 TRP A N 1
ATOM 686 C CA . TRP A 1 87 ? -3.142 -19.907 -3.013 1.00 90.25 87 TRP A CA 1
ATOM 687 C C . TRP A 1 87 ? -4.495 -20.158 -2.361 1.00 90.25 87 TRP A C 1
ATOM 689 O O . TRP A 1 87 ? -5.325 -19.218 -2.383 1.00 90.25 87 TRP A O 1
#

Nearest PDB structures (foldseek):
  3dwb-assembly1_A  TM=9.545E-01  e=2.013E-03  Homo sapiens
  6svy-assembly1_A  TM=9.674E-01  e=1.020E-02  Homo sapiens
  6row-assembly1_D  TM=9.106E-01  e=4.823E-03  Haemonchus contortus
  5v48-assembly1_B  TM=9.428E-01  e=1.020E-02  Oryctolagus cuniculus
  6xly-assembly1_A  TM=8.127E-01  e=1.165E-01  Mycobacterium tuberculosis H37Rv

InterPro domains:
  IPR000718 Peptidase M13 [PS51885] (1-87)
  IPR000718 Peptidase M13 [PTHR11733] (7-80)
  IPR018497 Peptidase M13, C-terminal domain [PF01431] (6-78)
  IPR024079 Metallopeptidase, catalytic domain superfamily [G3DSA:3.40.390.10] (7-87)

Mean predicted aligned error: 5.38 Å

Sequence (87 aa):
MQAHPTDDKKLPGLTKYSLEQMFFLNYGRMWCSKMTDKYATNIVLGDTHLPGEFRVLGSTSNFPEFDRVFGCKPGQGNSRLNKCIVW